Protein AF-A0AB38EUY3-F1 (afdb_monomer_lite)

Radius of gyration: 28.61 Å; chains: 1; bounding box: 61×20×91 Å

Secondary structure (DSSP, 8-state):
----PPPGGGHHHHHHHHHHHHHHHHHHHHHHHHHHHHHHHHHHHHHHHHTTTTHHHHHHHHHHHTTT---HHHHHHHHHHHHHHHHHHHHHHHHHHHHHHHHHHHHHHHHHHS---HHHHHHHHHHT-

Sequence (129 aa):
MSDNTIPEYLQPALAQLEKARVAHLENARLMDETVTAIERAEQEKNALTQADGNDADDWRTAFRAAGGVLSDELKQRHIERVARRELVQEYDNLAVVLNFERERLKGACDSTATEPPRESWRLNSLRKR

Structure (mmCIF, N/CA/C/O backbone):
data_AF-A0AB38EUY3-F1
#
_entry.id   AF-A0AB38EUY3-F1
#
loop_
_atom_site.group_PDB
_atom_site.id
_atom_site.type_symbol
_atom_site.label_atom_id
_atom_site.label_alt_id
_atom_site.label_comp_id
_atom_site.label_asym_id
_atom_site.label_entity_id
_atom_site.label_seq_id
_atom_site.pdbx_PDB_ins_code
_atom_site.Cartn_x
_atom_site.Cartn_y
_atom_site.Cartn_z
_atom_site.occupancy
_atom_site.B_iso_or_equiv
_atom_site.auth_seq_id
_atom_site.auth_comp_id
_atom_site.auth_asym_id
_atom_site.auth_atom_id
_atom_site.pdbx_PDB_model_num
ATOM 1 N N . MET A 1 1 ? -19.413 -5.223 57.250 1.00 41.41 1 MET A N 1
ATOM 2 C CA . MET A 1 1 ? -18.876 -5.702 55.962 1.00 41.41 1 MET A CA 1
ATOM 3 C C . MET A 1 1 ? -19.880 -5.285 54.910 1.00 41.41 1 MET A C 1
ATOM 5 O O . MET A 1 1 ? -20.986 -5.803 54.930 1.00 41.41 1 MET A O 1
ATOM 9 N N . SER A 1 2 ? -19.585 -4.237 54.142 1.00 50.59 2 SER A N 1
ATOM 10 C CA . SER A 1 2 ? -20.460 -3.798 53.055 1.00 50.59 2 SER A CA 1
ATOM 11 C C . SER A 1 2 ? -20.398 -4.844 51.951 1.00 50.59 2 SER A C 1
ATOM 13 O O . SER A 1 2 ? -19.314 -5.149 51.454 1.00 50.59 2 SER A O 1
ATOM 15 N N . ASP A 1 3 ? -21.546 -5.430 51.639 1.00 57.56 3 ASP A N 1
ATOM 16 C CA . ASP A 1 3 ? -21.696 -6.401 50.568 1.00 57.56 3 ASP A CA 1
ATOM 17 C C . ASP A 1 3 ? -21.410 -5.686 49.238 1.00 57.56 3 ASP A C 1
ATOM 19 O O . ASP A 1 3 ? -22.183 -4.842 48.789 1.00 57.56 3 ASP A O 1
ATOM 23 N N . ASN A 1 4 ? -20.235 -5.938 48.654 1.00 65.94 4 ASN A N 1
ATOM 24 C CA . ASN A 1 4 ? -19.791 -5.349 47.384 1.00 65.94 4 ASN A CA 1
ATOM 25 C C . ASN A 1 4 ? -20.407 -6.087 46.179 1.00 65.94 4 ASN A C 1
ATO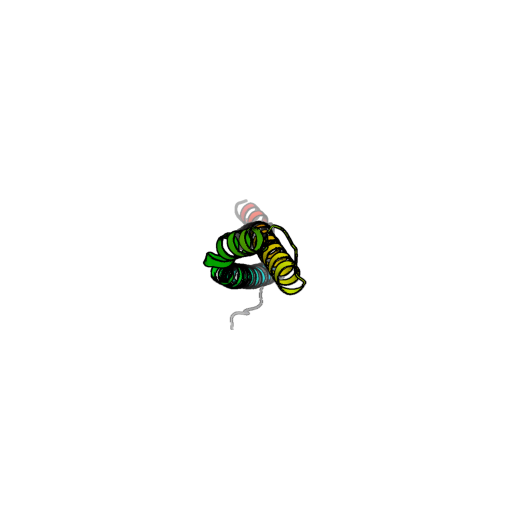M 27 O O . ASN A 1 4 ? -19.797 -6.182 45.111 1.00 65.94 4 ASN A O 1
ATOM 31 N N . THR A 1 5 ? -21.602 -6.655 46.336 1.00 77.50 5 THR A N 1
ATOM 32 C CA . THR A 1 5 ? -22.305 -7.329 45.249 1.00 77.50 5 THR A CA 1
ATOM 33 C C . THR A 1 5 ? -22.876 -6.286 44.300 1.00 77.50 5 THR A C 1
ATOM 35 O O . THR A 1 5 ? -23.670 -5.425 44.678 1.00 77.50 5 THR A O 1
ATOM 38 N N . ILE A 1 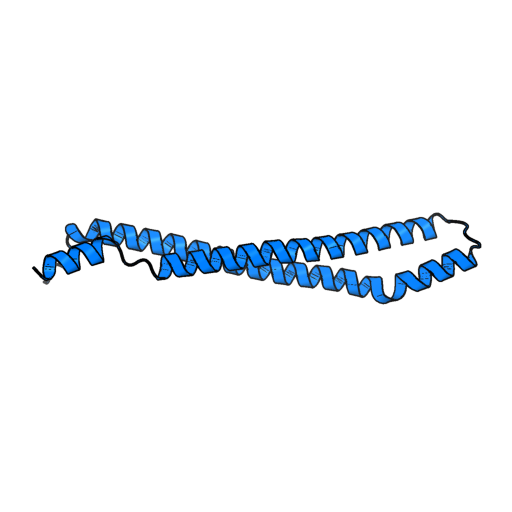6 ? -22.459 -6.365 43.038 1.00 76.19 6 ILE A N 1
ATOM 39 C CA . ILE A 1 6 ? -23.033 -5.562 41.963 1.00 76.19 6 ILE A CA 1
ATOM 40 C C . ILE A 1 6 ? -24.530 -5.899 41.878 1.00 76.19 6 ILE A C 1
ATOM 42 O O . ILE A 1 6 ? -24.867 -7.069 41.686 1.00 76.19 6 ILE A O 1
ATOM 46 N N . PRO A 1 7 ? -25.431 -4.908 41.984 1.00 87.38 7 PRO A N 1
ATOM 47 C CA . PRO A 1 7 ? -26.860 -5.150 41.860 1.00 87.38 7 PRO A CA 1
ATOM 48 C C . PRO A 1 7 ? -27.236 -5.831 40.536 1.00 87.38 7 PRO A C 1
ATOM 50 O O . PRO A 1 7 ? -26.801 -5.394 39.470 1.00 87.38 7 PRO A O 1
ATOM 53 N N . GLU A 1 8 ? -28.098 -6.851 40.584 1.00 85.31 8 GLU A N 1
ATOM 54 C CA . GLU A 1 8 ? -28.501 -7.636 39.401 1.00 85.31 8 GLU A CA 1
ATOM 55 C C . GLU A 1 8 ? -29.076 -6.774 38.268 1.00 85.31 8 GLU A C 1
ATOM 57 O O . GLU A 1 8 ? -28.800 -7.019 37.095 1.00 85.31 8 GLU A O 1
ATOM 62 N N . TYR A 1 9 ? -29.794 -5.696 38.603 1.00 83.50 9 TYR A N 1
ATOM 63 C CA . TYR A 1 9 ? -30.358 -4.774 37.612 1.00 83.50 9 TYR A CA 1
ATOM 64 C C . TYR A 1 9 ? -29.294 -4.029 36.781 1.00 83.50 9 TYR A C 1
ATOM 66 O O . TYR A 1 9 ? -29.619 -3.480 35.729 1.00 83.50 9 TYR A O 1
ATOM 74 N N . LEU A 1 10 ? -28.029 -4.004 37.223 1.00 86.06 10 LEU A N 1
ATOM 75 C CA . LEU A 1 10 ? -26.911 -3.409 36.484 1.00 86.06 10 LEU A CA 1
ATOM 76 C C . LEU A 1 10 ? -26.220 -4.396 35.535 1.00 86.06 10 LEU A C 1
ATOM 78 O O . LEU A 1 10 ? -25.474 -3.953 34.660 1.00 86.06 10 LEU A O 1
ATOM 82 N N . GLN A 1 11 ? -26.465 -5.706 35.656 1.00 86.81 11 GLN A N 1
ATOM 83 C CA . GLN A 1 11 ? -25.813 -6.715 34.811 1.00 86.81 11 GLN A CA 1
ATOM 84 C C . GLN A 1 11 ? -25.986 -6.460 33.300 1.00 86.81 11 GLN A C 1
ATOM 86 O O . GLN A 1 11 ? -24.988 -6.553 32.581 1.00 86.81 11 GLN A O 1
ATOM 91 N N . PRO A 1 12 ? -27.169 -6.056 32.785 1.00 87.00 12 PRO A N 1
ATOM 92 C CA . PRO A 1 12 ? -27.325 -5.749 31.361 1.00 87.00 12 PRO A CA 1
ATOM 93 C C . PRO A 1 12 ? -26.475 -4.556 30.903 1.00 87.00 12 PRO A C 1
ATOM 95 O O . PRO A 1 12 ? -25.904 -4.584 29.813 1.00 87.00 12 PRO A O 1
ATOM 98 N N . ALA A 1 13 ? -26.358 -3.518 31.737 1.00 84.31 13 ALA A N 1
ATOM 99 C CA . ALA A 1 13 ? -25.552 -2.338 31.431 1.00 84.31 13 ALA A CA 1
ATOM 100 C C . ALA A 1 13 ? -24.049 -2.664 31.435 1.00 84.31 13 ALA A C 1
ATOM 102 O O . ALA A 1 13 ? -23.317 -2.182 30.572 1.00 84.31 13 ALA A O 1
ATOM 103 N N . LEU A 1 14 ? -23.599 -3.525 32.353 1.00 86.75 14 LEU A N 1
ATOM 104 C CA . LEU A 1 14 ? -22.215 -4.007 32.389 1.00 86.75 14 LEU A CA 1
ATOM 105 C C . LEU A 1 14 ? -21.876 -4.882 31.180 1.00 86.75 14 LEU A C 1
ATOM 107 O O . LEU A 1 14 ? -20.810 -4.718 30.595 1.00 86.75 14 LEU A O 1
ATOM 111 N N . ALA A 1 15 ? -22.792 -5.756 30.756 1.00 87.44 15 ALA A N 1
ATOM 112 C CA . ALA A 1 15 ? -22.608 -6.562 29.551 1.00 87.44 15 ALA A CA 1
ATOM 113 C C . ALA A 1 15 ? -22.521 -5.695 28.280 1.00 87.44 15 ALA A C 1
ATOM 115 O O . ALA A 1 15 ? -21.696 -5.956 27.404 1.00 87.44 15 ALA A O 1
ATOM 116 N N . GLN A 1 16 ? -23.340 -4.640 28.183 1.00 84.88 16 GLN A N 1
ATOM 117 C CA . GLN A 1 16 ? -23.260 -3.669 27.086 1.00 84.88 16 GLN A CA 1
ATOM 118 C C . GLN A 1 16 ? -21.932 -2.906 27.093 1.00 84.88 16 GLN A C 1
ATOM 120 O O . GLN A 1 16 ? -21.323 -2.746 26.036 1.00 84.88 16 GLN A O 1
ATOM 125 N N . LEU A 1 17 ? -21.466 -2.481 28.270 1.00 86.69 17 LEU A N 1
ATOM 126 C CA . LEU A 1 17 ? -20.190 -1.785 28.418 1.00 86.69 17 LEU A CA 1
ATOM 127 C C . LEU A 1 17 ? -19.008 -2.676 28.023 1.00 86.69 17 LEU A C 1
ATOM 129 O O . LEU A 1 17 ? -18.145 -2.233 27.271 1.00 86.69 17 LEU A O 1
ATOM 133 N N . GLU A 1 18 ? -18.990 -3.937 28.456 1.00 89.19 18 GLU A N 1
ATOM 134 C CA . GLU A 1 18 ? -17.925 -4.867 28.070 1.00 89.19 18 GLU A CA 1
ATOM 135 C C . GLU A 1 18 ? -17.935 -5.136 26.560 1.00 89.19 18 GLU A C 1
ATOM 137 O O . GLU A 1 18 ? -16.883 -5.129 25.922 1.00 89.19 18 GLU A O 1
ATOM 142 N N . LYS A 1 19 ? -19.119 -5.273 25.950 1.00 88.56 19 LYS A N 1
ATOM 143 C CA . LYS A 1 19 ? -19.243 -5.406 24.493 1.00 88.56 19 LYS A CA 1
ATOM 144 C C . LYS A 1 19 ? -18.684 -4.184 23.754 1.00 88.56 19 LYS A C 1
ATOM 146 O O . LYS A 1 19 ? -17.943 -4.352 22.787 1.00 88.56 19 LYS A O 1
ATOM 151 N N . ALA A 1 20 ? -19.030 -2.973 24.197 1.00 86.25 20 ALA A N 1
ATOM 152 C CA . ALA A 1 20 ? -18.523 -1.735 23.606 1.00 86.25 20 ALA A CA 1
ATOM 153 C C . ALA A 1 20 ? -17.000 -1.617 23.768 1.00 86.25 20 ALA A C 1
ATOM 155 O O . ALA A 1 20 ? -16.307 -1.258 22.818 1.00 86.25 20 ALA A O 1
ATOM 156 N N . ARG A 1 21 ? -16.468 -2.006 24.935 1.00 88.56 21 ARG A N 1
ATOM 157 C CA . ARG A 1 21 ? -15.028 -2.033 25.217 1.00 88.56 21 ARG A CA 1
ATOM 158 C C . ARG A 1 21 ? -14.281 -2.974 24.275 1.00 88.56 21 ARG A C 1
ATOM 160 O O . ARG A 1 21 ? -13.287 -2.566 23.685 1.00 88.56 21 ARG A O 1
ATOM 167 N N . VAL A 1 22 ? -14.765 -4.206 24.108 1.00 93.12 22 VAL A N 1
ATOM 168 C CA . VAL A 1 22 ? -14.163 -5.188 23.190 1.00 93.12 22 VAL A CA 1
ATOM 169 C C . VAL A 1 22 ? -14.177 -4.670 21.750 1.00 93.12 22 VAL A C 1
ATOM 171 O O . VAL A 1 22 ? -13.153 -4.729 21.077 1.00 93.12 22 VAL A O 1
ATOM 174 N N . ALA A 1 23 ? -15.300 -4.104 21.295 1.00 89.69 23 ALA A N 1
ATOM 175 C CA . ALA A 1 23 ? -15.401 -3.531 19.952 1.00 89.69 23 ALA A CA 1
ATOM 176 C C . ALA A 1 23 ? -14.451 -2.338 19.745 1.00 89.69 23 ALA A C 1
ATOM 178 O O . ALA A 1 23 ? -13.820 -2.228 18.698 1.00 89.69 23 ALA A O 1
ATOM 179 N N . HIS A 1 24 ? -14.317 -1.460 20.742 1.00 89.50 24 HIS A N 1
ATOM 180 C CA . HIS A 1 24 ? -13.395 -0.327 20.683 1.00 89.50 24 HIS A CA 1
ATOM 181 C C . HIS A 1 24 ? -11.931 -0.777 20.597 1.00 89.50 24 HIS A C 1
ATOM 183 O O . HIS A 1 24 ? -11.189 -0.270 19.762 1.00 89.50 24 HIS A O 1
ATOM 189 N N . LEU A 1 25 ? -11.526 -1.750 21.421 1.00 93.00 25 LEU A N 1
ATOM 190 C CA . LEU A 1 25 ? -10.161 -2.283 21.403 1.00 93.00 25 LEU A CA 1
ATOM 191 C C . LEU A 1 25 ? -9.816 -2.937 20.062 1.00 93.00 25 LEU A C 1
ATOM 193 O O . LEU A 1 25 ? -8.714 -2.738 19.559 1.00 93.00 25 LEU A O 1
ATOM 197 N N . GLU A 1 26 ? -10.755 -3.674 19.465 1.00 94.25 26 GLU A N 1
ATOM 198 C CA . GLU A 1 26 ? -10.535 -4.277 18.150 1.00 94.25 26 GLU A CA 1
ATOM 199 C C . GLU A 1 26 ? -10.444 -3.221 17.042 1.00 94.25 26 GLU A C 1
ATOM 201 O O . GLU A 1 26 ? -9.540 -3.282 16.211 1.00 94.25 26 GLU A O 1
ATOM 206 N N . ASN A 1 27 ? -11.313 -2.204 17.055 1.00 91.19 27 ASN A N 1
ATOM 207 C CA . ASN A 1 27 ? -11.235 -1.110 16.085 1.00 91.19 27 ASN A CA 1
ATOM 208 C C . ASN A 1 27 ? -9.918 -0.325 16.209 1.00 91.19 27 ASN A C 1
ATOM 210 O O . ASN A 1 27 ? -9.324 0.028 15.193 1.00 91.19 27 ASN A O 1
ATOM 214 N N . ALA A 1 28 ? -9.441 -0.082 17.435 1.00 92.19 28 ALA A N 1
ATOM 215 C CA . ALA A 1 28 ? -8.155 0.569 17.676 1.00 92.19 28 ALA A CA 1
ATOM 216 C C . ALA A 1 28 ? -6.988 -0.272 17.134 1.00 92.19 28 ALA A C 1
ATOM 218 O O . ALA A 1 28 ? -6.135 0.251 16.421 1.00 92.19 28 ALA A O 1
ATOM 219 N N . ARG A 1 29 ? -7.003 -1.590 17.379 1.00 96.31 29 ARG A N 1
ATOM 220 C CA . ARG A 1 29 ? -6.004 -2.528 16.847 1.00 96.31 29 ARG A CA 1
ATOM 221 C C . ARG A 1 29 ? -5.964 -2.507 15.314 1.00 96.31 29 ARG A C 1
ATOM 223 O O . ARG A 1 29 ? -4.891 -2.389 14.731 1.00 96.31 29 ARG A O 1
ATOM 230 N N . LEU A 1 30 ? -7.126 -2.583 14.664 1.00 96.25 30 LEU A N 1
ATOM 231 C CA . LEU A 1 30 ? -7.238 -2.519 13.201 1.00 96.25 30 LEU A CA 1
ATOM 232 C C . LEU A 1 30 ? -6.787 -1.162 12.641 1.00 96.25 30 LEU A C 1
ATOM 234 O O . LEU A 1 30 ? -6.233 -1.094 11.542 1.00 96.25 30 LEU A O 1
ATOM 238 N N . MET A 1 31 ? -7.006 -0.075 13.384 1.00 95.56 31 MET A N 1
ATOM 239 C CA . MET A 1 31 ? -6.550 1.257 12.995 1.00 95.56 31 MET A CA 1
ATOM 240 C C . MET A 1 31 ? -5.018 1.330 12.984 1.00 95.56 31 MET A C 1
ATOM 242 O O . MET A 1 31 ? -4.454 1.796 11.995 1.00 95.56 31 MET A O 1
ATOM 246 N N . ASP A 1 32 ? -4.350 0.805 14.015 1.00 96.38 32 ASP A N 1
ATOM 247 C CA . ASP A 1 32 ? -2.883 0.741 14.083 1.00 96.38 32 ASP A CA 1
ATOM 248 C C . ASP A 1 32 ? -2.295 -0.117 12.948 1.00 96.38 32 ASP A C 1
ATOM 250 O O . ASP A 1 32 ? -1.309 0.262 12.304 1.00 96.38 32 ASP A O 1
ATOM 254 N N . GLU A 1 33 ? -2.931 -1.253 12.644 1.00 97.69 33 GLU A N 1
ATOM 255 C CA . GLU A 1 33 ? -2.559 -2.095 11.501 1.00 97.69 33 GLU A CA 1
ATOM 256 C C . GLU A 1 33 ? -2.711 -1.356 10.170 1.00 97.69 33 GLU A C 1
ATOM 258 O O . GLU A 1 33 ? -1.830 -1.441 9.312 1.00 97.69 33 GLU A O 1
ATOM 263 N N . THR A 1 34 ? -3.793 -0.591 10.010 1.00 97.75 34 THR A N 1
ATOM 264 C CA . THR A 1 34 ? -4.049 0.198 8.798 1.00 97.75 34 THR A CA 1
ATOM 265 C C . THR A 1 34 ? -3.014 1.309 8.636 1.00 97.75 34 THR A C 1
ATOM 267 O O . THR A 1 34 ? -2.500 1.503 7.536 1.00 97.75 34 THR A O 1
ATOM 270 N N . VAL A 1 35 ? -2.649 2.004 9.718 1.00 97.06 35 VAL A N 1
ATOM 271 C CA . VAL A 1 35 ? -1.578 3.016 9.702 1.00 97.06 35 VAL A CA 1
ATOM 272 C C . VAL A 1 35 ? -0.249 2.381 9.298 1.00 97.06 35 VAL A C 1
ATOM 274 O O . VAL A 1 35 ? 0.401 2.861 8.373 1.00 97.06 35 VAL A O 1
ATOM 277 N N . THR A 1 36 ? 0.100 1.244 9.900 1.00 97.88 36 THR A N 1
ATOM 278 C CA . THR A 1 36 ? 1.325 0.507 9.557 1.00 97.88 36 THR A CA 1
ATOM 279 C C . THR A 1 36 ? 1.328 0.065 8.087 1.00 97.88 36 THR A C 1
ATOM 281 O O . THR A 1 36 ? 2.361 0.102 7.419 1.00 97.88 36 THR A O 1
ATOM 284 N N . ALA A 1 37 ? 0.179 -0.364 7.555 1.00 97.69 37 ALA A N 1
ATOM 285 C CA . ALA A 1 37 ? 0.048 -0.745 6.152 1.00 97.69 37 ALA A CA 1
ATOM 286 C C . ALA A 1 37 ? 0.228 0.452 5.204 1.00 97.69 37 ALA A C 1
ATOM 288 O O . ALA A 1 37 ? 0.882 0.300 4.173 1.00 97.69 37 ALA A O 1
ATOM 289 N N . ILE A 1 38 ? -0.294 1.634 5.561 1.00 97.31 38 ILE A N 1
ATOM 290 C CA . ILE A 1 38 ? -0.095 2.879 4.800 1.00 97.31 38 ILE A CA 1
ATOM 291 C C . ILE A 1 38 ? 1.391 3.241 4.754 1.00 97.31 38 ILE A C 1
ATOM 293 O O . ILE A 1 38 ? 1.924 3.471 3.672 1.00 97.31 38 ILE A O 1
ATOM 297 N N . GLU A 1 39 ? 2.071 3.233 5.902 1.00 97.50 39 GLU A N 1
ATOM 298 C CA . GLU A 1 39 ? 3.499 3.564 5.985 1.00 97.50 39 GLU A CA 1
ATOM 299 C C . GLU A 1 39 ? 4.354 2.615 5.135 1.00 97.50 39 GLU A C 1
ATOM 301 O O . GLU A 1 39 ? 5.234 3.056 4.395 1.00 97.50 39 GLU A O 1
ATOM 306 N N . ARG A 1 40 ? 4.072 1.307 5.188 1.00 97.56 40 ARG A N 1
ATOM 307 C CA . ARG A 1 40 ? 4.763 0.314 4.350 1.00 97.56 40 ARG A CA 1
ATOM 308 C C . ARG A 1 40 ? 4.487 0.529 2.864 1.00 97.56 40 ARG A C 1
ATOM 310 O O . ARG A 1 40 ? 5.4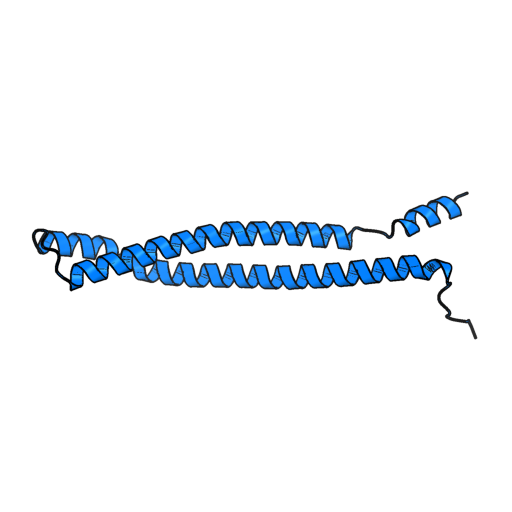17 0.480 2.067 1.00 97.56 40 ARG A O 1
ATOM 317 N N . ALA A 1 41 ? 3.233 0.778 2.488 1.00 97.12 41 ALA A N 1
ATOM 318 C CA . ALA A 1 41 ? 2.860 1.050 1.102 1.00 97.12 41 ALA A CA 1
ATOM 319 C C . ALA A 1 41 ? 3.593 2.285 0.551 1.00 97.12 41 ALA A C 1
ATOM 321 O O . ALA A 1 41 ? 4.094 2.261 -0.572 1.00 97.12 41 ALA A O 1
ATOM 322 N N . GLU A 1 42 ? 3.713 3.340 1.356 1.00 96.88 42 GLU A N 1
ATOM 323 C CA . GLU A 1 42 ? 4.457 4.544 0.994 1.00 96.88 42 GLU A CA 1
ATOM 324 C C . GLU A 1 42 ? 5.962 4.274 0.847 1.00 96.88 42 GLU A C 1
ATOM 326 O O . GLU A 1 42 ? 6.578 4.724 -0.121 1.00 96.88 42 GLU A O 1
ATOM 331 N N . GLN A 1 43 ? 6.556 3.497 1.756 1.00 96.81 43 GLN A N 1
ATOM 332 C CA . GLN A 1 43 ? 7.967 3.104 1.674 1.00 96.81 43 GLN A CA 1
ATOM 333 C C . GLN A 1 43 ? 8.278 2.321 0.390 1.00 96.81 43 GLN A C 1
ATOM 335 O O . GLN A 1 43 ? 9.215 2.676 -0.327 1.00 96.81 43 GLN A O 1
ATOM 340 N N . GLU A 1 44 ? 7.474 1.306 0.067 1.00 95.56 44 GLU A N 1
ATOM 341 C CA . GLU A 1 44 ? 7.647 0.494 -1.146 1.00 95.56 44 GLU A CA 1
ATOM 342 C C . GLU A 1 44 ? 7.466 1.330 -2.423 1.00 95.56 44 GLU A C 1
ATOM 344 O O . GLU A 1 44 ? 8.284 1.272 -3.346 1.00 95.56 44 GLU A O 1
ATOM 349 N N . LYS A 1 45 ? 6.445 2.197 -2.459 1.00 95.81 45 LYS A N 1
ATOM 350 C CA . LYS A 1 45 ? 6.232 3.133 -3.572 1.00 95.81 45 LYS A CA 1
ATOM 351 C C . LYS A 1 45 ? 7.435 4.057 -3.781 1.00 95.81 45 LYS A C 1
ATOM 353 O O . LYS A 1 45 ? 7.857 4.296 -4.919 1.00 95.81 45 LYS A O 1
ATOM 358 N N . ASN A 1 46 ? 7.994 4.585 -2.694 1.00 94.00 46 ASN A N 1
ATOM 359 C CA . ASN A 1 46 ? 9.156 5.469 -2.746 1.00 94.00 46 ASN A CA 1
ATOM 360 C C . ASN A 1 46 ? 10.399 4.736 -3.268 1.00 94.00 46 ASN A C 1
ATOM 362 O O . ASN A 1 46 ? 11.132 5.302 -4.080 1.00 94.00 46 ASN A O 1
ATOM 366 N N . ALA A 1 47 ? 10.602 3.474 -2.876 1.00 91.94 47 ALA A N 1
ATOM 367 C CA . ALA A 1 47 ? 11.684 2.640 -3.397 1.00 91.94 47 ALA A CA 1
ATOM 368 C C . ALA A 1 47 ? 11.564 2.423 -4.917 1.00 91.94 47 ALA A C 1
ATOM 370 O O . ALA A 1 47 ? 12.545 2.588 -5.647 1.00 91.94 47 ALA A O 1
ATOM 371 N N . LEU A 1 48 ? 10.353 2.142 -5.412 1.00 90.75 48 LEU A N 1
ATOM 372 C CA . LEU A 1 48 ? 10.086 2.003 -6.849 1.00 90.75 48 LEU A CA 1
ATOM 373 C C . LEU A 1 48 ? 10.326 3.308 -7.622 1.00 90.75 48 LEU A C 1
ATOM 375 O O . LEU A 1 48 ? 10.888 3.278 -8.714 1.00 90.75 48 LEU A O 1
ATOM 379 N N . THR A 1 49 ? 9.942 4.451 -7.047 1.00 87.25 49 THR A N 1
ATOM 380 C CA . THR A 1 49 ? 10.089 5.770 -7.686 1.00 87.25 49 THR A CA 1
ATOM 381 C C . THR A 1 49 ? 11.555 6.208 -7.765 1.00 87.25 49 THR A C 1
ATOM 383 O O . THR A 1 49 ? 11.992 6.731 -8.790 1.00 87.25 49 THR A O 1
ATOM 386 N N . GLN A 1 50 ? 12.348 5.963 -6.714 1.00 81.62 50 GLN A N 1
ATOM 387 C CA . GLN A 1 50 ? 13.786 6.272 -6.713 1.00 81.62 50 GLN A CA 1
ATOM 388 C C . GLN A 1 50 ? 14.556 5.461 -7.763 1.00 81.62 50 GLN A C 1
ATOM 390 O O . GLN A 1 50 ? 15.479 5.987 -8.383 1.00 81.62 50 GLN A O 1
ATOM 395 N N . ALA A 1 51 ? 14.151 4.212 -8.005 1.00 73.44 51 ALA A N 1
ATOM 396 C CA . ALA A 1 51 ? 14.753 3.362 -9.028 1.00 73.44 51 ALA A CA 1
ATOM 397 C C . ALA A 1 51 ? 14.453 3.817 -10.473 1.00 73.44 51 ALA A C 1
ATOM 399 O O . ALA A 1 51 ? 15.096 3.325 -11.397 1.00 73.44 51 ALA A O 1
ATOM 400 N N . ASP A 1 52 ? 13.490 4.723 -10.683 1.00 70.38 52 ASP A N 1
ATOM 401 C CA . ASP A 1 52 ? 13.014 5.127 -12.016 1.00 70.38 52 ASP A CA 1
ATOM 402 C C . ASP A 1 52 ? 13.600 6.472 -12.498 1.00 70.38 52 ASP A C 1
ATOM 404 O O . ASP A 1 52 ? 13.609 6.758 -13.696 1.00 70.38 52 ASP A O 1
ATOM 408 N N . GLY A 1 53 ? 14.142 7.287 -11.580 1.00 62.66 53 GLY A N 1
ATOM 409 C CA . GLY A 1 53 ? 14.467 8.712 -11.771 1.00 62.66 53 GLY A CA 1
ATOM 410 C C . GLY A 1 53 ? 15.479 9.088 -12.868 1.00 62.66 53 GLY A C 1
ATOM 411 O O . GLY A 1 53 ? 15.642 10.274 -13.131 1.00 62.66 53 GLY A O 1
ATOM 412 N N . ASN A 1 54 ? 16.114 8.123 -13.535 1.00 62.97 54 ASN A N 1
ATOM 413 C CA . ASN A 1 54 ? 16.986 8.343 -14.702 1.00 62.97 54 ASN A CA 1
ATOM 414 C C . ASN A 1 54 ? 16.703 7.381 -15.877 1.00 62.97 54 ASN A C 1
ATOM 416 O O . ASN A 1 54 ? 17.199 7.586 -16.981 1.00 62.97 54 ASN A O 1
ATOM 420 N N . ASP A 1 55 ? 15.885 6.340 -15.689 1.00 70.19 55 ASP A N 1
ATOM 421 C CA . ASP A 1 55 ? 15.814 5.208 -16.629 1.00 70.19 55 ASP A CA 1
ATOM 422 C C . ASP A 1 55 ? 14.974 5.526 -17.890 1.00 70.19 55 ASP A C 1
ATOM 424 O O . ASP A 1 55 ? 15.151 4.922 -18.953 1.00 70.19 55 ASP A O 1
ATOM 428 N N . ALA A 1 56 ? 14.032 6.476 -17.812 1.00 71.75 56 ALA A N 1
ATOM 429 C CA . ALA A 1 56 ? 13.108 6.771 -18.911 1.00 71.75 56 ALA A CA 1
ATOM 430 C C . ALA A 1 56 ? 13.764 7.525 -20.083 1.00 71.75 56 ALA A C 1
ATOM 432 O O . ALA A 1 56 ? 13.537 7.170 -21.247 1.00 71.75 56 ALA A O 1
ATOM 433 N N . ASP A 1 57 ? 14.562 8.553 -19.793 1.00 80.50 57 ASP A N 1
ATOM 434 C CA . ASP A 1 57 ? 15.248 9.350 -20.817 1.00 80.50 57 ASP A CA 1
ATOM 435 C C . ASP A 1 57 ? 16.466 8.620 -21.388 1.00 80.50 57 ASP A C 1
ATOM 437 O O . ASP A 1 57 ? 16.676 8.641 -22.608 1.00 80.50 57 ASP A O 1
ATOM 441 N N . ASP A 1 58 ? 17.169 7.856 -20.551 1.00 87.88 58 ASP A N 1
ATOM 442 C CA . ASP A 1 58 ? 18.257 6.973 -20.970 1.00 87.88 58 ASP A CA 1
ATOM 443 C C . ASP A 1 58 ? 17.761 5.905 -21.949 1.00 87.88 58 ASP A C 1
ATOM 445 O O . ASP A 1 58 ? 18.350 5.691 -23.014 1.00 87.88 58 ASP A O 1
ATOM 449 N N . TRP A 1 59 ? 16.612 5.288 -21.663 1.00 91.44 59 TRP A N 1
ATOM 450 C CA . TRP A 1 59 ? 16.032 4.283 -22.549 1.00 91.44 59 TRP A CA 1
ATOM 451 C C . TRP A 1 59 ? 15.600 4.860 -23.901 1.00 91.44 59 TRP A C 1
ATOM 453 O O . TRP A 1 59 ? 15.875 4.261 -24.942 1.00 91.44 59 TRP A O 1
ATOM 463 N N . ARG A 1 60 ? 14.934 6.029 -23.924 1.00 91.94 60 ARG A N 1
ATOM 464 C CA . ARG A 1 60 ? 14.528 6.669 -25.194 1.00 91.94 60 ARG A CA 1
ATOM 465 C C . ARG A 1 60 ? 15.748 7.047 -26.029 1.00 91.94 60 ARG A C 1
ATOM 467 O O . ARG A 1 60 ? 15.703 6.940 -27.253 1.00 91.94 60 ARG A O 1
ATOM 474 N N . THR A 1 61 ? 16.822 7.483 -25.379 1.00 93.44 61 THR A N 1
ATOM 475 C CA . THR A 1 61 ? 18.093 7.80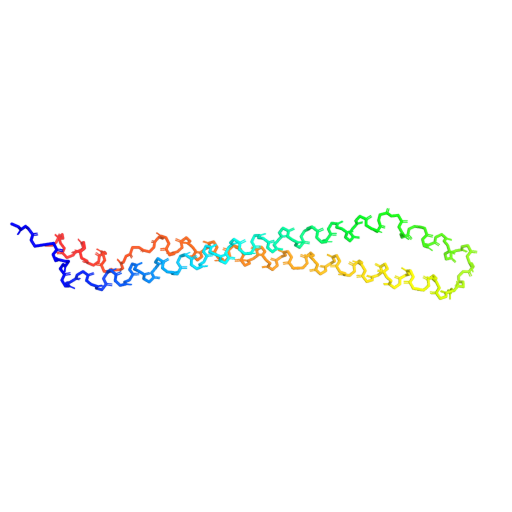1 -26.034 1.00 93.44 61 THR A CA 1
ATOM 476 C C . THR A 1 61 ? 18.727 6.548 -26.632 1.00 93.44 61 THR A C 1
ATOM 478 O O . THR A 1 61 ? 19.047 6.551 -27.820 1.00 93.44 61 THR A O 1
ATOM 481 N N . ALA A 1 62 ? 18.808 5.453 -25.871 1.00 93.12 62 ALA A N 1
ATOM 482 C CA . ALA A 1 62 ? 19.317 4.168 -26.353 1.00 93.12 62 ALA A CA 1
ATOM 483 C C . ALA A 1 62 ? 18.493 3.610 -27.528 1.00 93.12 62 ALA A C 1
ATOM 485 O O . ALA A 1 62 ? 19.059 3.163 -28.522 1.00 93.12 62 ALA A O 1
ATOM 486 N N . PHE A 1 63 ? 17.162 3.708 -27.467 1.00 94.75 63 PHE A N 1
ATOM 487 C CA . PHE A 1 63 ? 16.274 3.280 -28.552 1.00 94.75 63 PHE A CA 1
ATOM 488 C C . PHE A 1 63 ? 16.495 4.070 -29.847 1.00 94.75 63 PHE A C 1
ATOM 490 O O . PHE A 1 63 ? 16.562 3.484 -30.930 1.00 94.75 63 PHE A O 1
ATOM 497 N N . ARG A 1 64 ? 16.657 5.397 -29.749 1.00 95.69 64 ARG A N 1
ATOM 498 C CA . ARG A 1 64 ? 16.980 6.238 -30.913 1.00 95.69 64 ARG A CA 1
ATOM 499 C C . ARG A 1 64 ? 18.376 5.939 -31.458 1.00 95.69 64 ARG A C 1
ATOM 501 O O . ARG A 1 64 ? 18.532 5.852 -32.671 1.00 95.69 64 ARG A O 1
ATOM 508 N N . ALA A 1 65 ? 19.365 5.747 -30.584 1.00 95.50 65 ALA A N 1
ATOM 509 C CA . ALA A 1 65 ? 20.729 5.396 -30.979 1.00 95.50 65 ALA A CA 1
ATOM 510 C C . ALA A 1 65 ? 20.799 4.031 -31.688 1.00 95.50 65 ALA A C 1
ATOM 512 O O . ALA A 1 65 ? 21.568 3.869 -32.630 1.00 95.50 65 ALA A O 1
ATOM 513 N N . ALA A 1 66 ? 19.942 3.083 -31.300 1.00 94.56 66 ALA A N 1
ATOM 514 C CA . ALA A 1 66 ? 19.779 1.791 -31.966 1.00 94.56 66 ALA A CA 1
ATOM 515 C C . ALA A 1 66 ? 18.988 1.864 -33.291 1.00 94.56 66 ALA A C 1
ATOM 517 O O . ALA A 1 66 ? 18.671 0.829 -33.877 1.00 94.56 66 ALA A O 1
ATOM 518 N N . GLY A 1 67 ? 18.613 3.060 -33.762 1.00 95.56 67 GLY A N 1
ATOM 519 C CA . GLY A 1 67 ? 17.844 3.234 -34.998 1.00 95.56 67 GLY A CA 1
ATOM 520 C C . GLY A 1 67 ? 16.424 2.661 -34.931 1.00 95.56 67 GLY A C 1
ATOM 521 O O . GLY A 1 67 ? 15.851 2.327 -35.964 1.00 95.56 67 GLY A O 1
ATOM 522 N N . GLY A 1 68 ? 15.861 2.511 -33.728 1.00 92.50 68 GLY A N 1
ATOM 523 C CA . GLY A 1 68 ? 14.551 1.893 -33.517 1.00 92.50 68 GLY A CA 1
ATOM 524 C C . GLY A 1 68 ? 14.557 0.360 -33.499 1.00 92.50 68 GLY A C 1
ATOM 525 O O . GLY A 1 68 ? 13.492 -0.246 -33.381 1.00 92.50 68 GLY A O 1
ATOM 526 N N . VAL A 1 69 ? 15.727 -0.284 -33.587 1.00 95.56 69 VAL A N 1
ATOM 527 C CA . VAL A 1 69 ? 15.845 -1.738 -33.425 1.00 95.56 69 VAL A CA 1
ATOM 528 C C . VAL A 1 69 ? 15.721 -2.095 -31.946 1.00 95.56 69 VAL A C 1
ATOM 530 O O . VAL A 1 69 ? 16.491 -1.630 -31.106 1.00 95.56 69 VAL A O 1
ATOM 533 N N . LEU A 1 70 ? 14.741 -2.938 -31.625 1.00 93.88 70 LEU A N 1
ATOM 534 C CA . LEU A 1 70 ? 14.465 -3.363 -30.259 1.00 93.88 70 LEU A CA 1
ATOM 535 C C . LEU A 1 70 ? 15.236 -4.650 -29.939 1.00 93.88 70 LEU A C 1
ATOM 537 O O . LEU A 1 70 ? 14.771 -5.745 -30.249 1.00 93.88 70 LEU A O 1
ATOM 541 N N . SER A 1 71 ? 16.414 -4.517 -29.325 1.00 94.75 71 SER A N 1
ATOM 542 C CA . SER A 1 71 ? 17.141 -5.668 -28.775 1.00 94.75 71 SER A CA 1
ATOM 543 C C . SER A 1 71 ? 16.400 -6.273 -27.579 1.00 94.75 71 SER A C 1
ATOM 545 O O . SER A 1 71 ? 15.598 -5.594 -26.931 1.00 94.75 71 SER A O 1
ATOM 547 N N . ASP A 1 72 ? 16.697 -7.531 -27.250 1.00 96.38 72 ASP A N 1
ATOM 548 C CA . ASP A 1 72 ? 16.097 -8.206 -26.091 1.00 96.38 72 ASP A CA 1
ATOM 549 C C . ASP A 1 72 ? 16.385 -7.461 -24.779 1.00 96.38 72 ASP A C 1
ATOM 551 O O . ASP A 1 72 ? 15.477 -7.254 -23.978 1.00 96.38 72 ASP A O 1
ATOM 555 N N . GLU A 1 73 ? 17.608 -6.953 -24.613 1.00 91.44 73 GLU A N 1
ATOM 556 C CA . GLU A 1 73 ? 18.014 -6.088 -23.496 1.00 91.44 73 GLU A CA 1
ATOM 557 C C . GLU A 1 73 ? 17.119 -4.840 -23.394 1.00 91.44 73 GLU A C 1
ATOM 559 O O . GLU A 1 73 ? 16.560 -4.521 -22.343 1.00 91.44 73 GLU A O 1
ATOM 564 N N . LEU A 1 74 ? 16.941 -4.128 -24.512 1.00 93.44 74 LEU A N 1
ATOM 565 C CA . LEU A 1 74 ? 16.179 -2.884 -24.543 1.00 93.44 74 LEU A CA 1
ATOM 566 C C . LEU A 1 74 ? 14.682 -3.139 -24.326 1.00 93.44 74 LEU A C 1
ATOM 568 O O . LEU A 1 74 ? 14.007 -2.347 -23.663 1.00 93.44 74 LEU A O 1
ATOM 572 N N . LYS A 1 75 ? 14.168 -4.261 -24.839 1.00 94.62 75 LYS A N 1
ATOM 573 C CA . LYS A 1 75 ? 12.806 -4.736 -24.587 1.00 94.62 75 LYS A CA 1
ATOM 574 C C . LYS A 1 75 ? 12.598 -5.058 -23.110 1.00 94.62 75 LYS A C 1
ATOM 576 O O . LYS A 1 75 ? 11.620 -4.589 -22.533 1.00 94.62 75 LYS A O 1
ATOM 581 N N . GLN A 1 76 ? 13.513 -5.805 -22.498 1.00 93.56 76 GLN A N 1
ATOM 582 C CA . GLN A 1 76 ? 13.421 -6.201 -21.095 1.00 93.56 76 GLN A CA 1
ATOM 583 C C . GLN A 1 76 ? 13.441 -4.979 -20.172 1.00 93.56 76 GLN A C 1
ATOM 585 O O . GLN A 1 76 ? 12.530 -4.812 -19.361 1.00 93.56 76 GLN A O 1
ATOM 590 N N . ARG A 1 77 ? 14.383 -4.049 -20.384 1.00 90.50 77 ARG A N 1
ATOM 591 C CA . ARG A 1 77 ? 14.428 -2.778 -19.640 1.00 90.50 77 ARG A CA 1
ATOM 592 C C . ARG A 1 77 ? 13.134 -1.974 -19.779 1.00 90.50 77 ARG A C 1
ATOM 594 O O . ARG A 1 77 ? 12.682 -1.356 -18.819 1.00 90.50 77 ARG A O 1
ATOM 601 N N . HIS A 1 78 ? 12.516 -1.978 -20.964 1.00 92.56 78 HIS A N 1
ATOM 602 C CA . HIS A 1 78 ? 11.235 -1.302 -21.169 1.00 92.56 78 HIS A CA 1
ATOM 603 C C . HIS A 1 78 ? 10.104 -1.943 -20.363 1.00 92.56 78 HIS A C 1
ATOM 605 O O . HIS A 1 78 ? 9.350 -1.227 -19.706 1.00 92.56 78 HIS A O 1
ATOM 611 N N . ILE A 1 79 ? 9.995 -3.274 -20.415 1.00 93.69 79 ILE A N 1
ATOM 612 C CA . ILE A 1 79 ? 8.975 -4.042 -19.691 1.00 93.69 79 ILE A CA 1
ATOM 613 C C . ILE A 1 79 ? 9.103 -3.796 -18.189 1.00 93.69 79 ILE A C 1
ATOM 615 O O . ILE A 1 79 ? 8.110 -3.477 -17.544 1.00 93.69 79 ILE A O 1
ATOM 619 N N . GLU A 1 80 ? 10.316 -3.878 -17.644 1.00 90.94 80 GLU A N 1
ATOM 620 C CA . GLU A 1 80 ? 10.567 -3.633 -16.221 1.00 90.94 80 GLU A CA 1
ATOM 621 C C . GLU A 1 80 ? 10.187 -2.217 -15.801 1.00 90.94 80 GLU A C 1
ATOM 623 O O . GLU A 1 80 ? 9.587 -2.031 -14.745 1.00 90.94 80 GLU A O 1
ATOM 628 N N . ARG A 1 81 ? 10.498 -1.215 -16.628 1.00 90.06 81 ARG A N 1
ATOM 629 C CA . ARG A 1 81 ? 10.109 0.172 -16.361 1.00 90.06 81 ARG A CA 1
ATOM 630 C C . ARG A 1 81 ? 8.592 0.341 -16.350 1.00 90.06 81 ARG A C 1
ATOM 632 O O . ARG A 1 81 ? 8.043 0.976 -15.456 1.00 90.06 81 ARG A O 1
ATOM 639 N N . VAL A 1 82 ? 7.904 -0.220 -17.346 1.00 91.88 82 VAL A N 1
ATOM 640 C CA . VAL A 1 82 ? 6.436 -0.167 -17.413 1.00 91.88 82 VAL A CA 1
ATOM 641 C C . VAL A 1 82 ? 5.833 -0.872 -16.201 1.00 91.88 82 VAL A C 1
ATOM 643 O O . VAL A 1 82 ? 4.987 -0.286 -15.540 1.00 91.88 82 VAL A O 1
ATOM 646 N N . ALA A 1 83 ? 6.320 -2.063 -15.846 1.00 93.12 83 ALA A N 1
ATOM 647 C CA . ALA A 1 83 ? 5.868 -2.783 -14.661 1.00 93.12 83 ALA A CA 1
ATOM 648 C C . ALA A 1 83 ? 6.062 -1.961 -13.377 1.00 93.12 83 ALA A C 1
ATOM 650 O O . ALA A 1 83 ? 5.128 -1.842 -12.591 1.00 93.12 83 ALA A O 1
ATOM 651 N N . ARG A 1 84 ? 7.232 -1.332 -13.186 1.00 91.38 84 ARG A N 1
ATOM 652 C CA . ARG A 1 84 ? 7.493 -0.437 -12.045 1.00 91.38 84 ARG A CA 1
ATOM 653 C C . ARG A 1 84 ? 6.510 0.733 -11.994 1.00 91.38 84 ARG A C 1
ATOM 655 O O . ARG A 1 84 ? 5.947 1.001 -10.938 1.00 91.38 84 ARG A O 1
ATOM 662 N N . ARG A 1 85 ? 6.257 1.392 -13.128 1.00 91.56 85 ARG A N 1
ATOM 663 C CA . ARG A 1 85 ? 5.291 2.497 -13.219 1.00 91.56 85 ARG A CA 1
ATOM 664 C C . ARG A 1 85 ? 3.870 2.059 -12.862 1.00 91.56 85 ARG A C 1
ATOM 666 O O . ARG A 1 85 ? 3.196 2.769 -12.122 1.00 91.56 85 ARG A O 1
ATOM 673 N N . GLU A 1 86 ? 3.418 0.917 -13.375 1.00 95.19 86 GLU A N 1
ATOM 674 C CA . GLU A 1 86 ? 2.089 0.392 -13.039 1.00 95.19 86 GLU A CA 1
ATOM 675 C C . GLU A 1 86 ? 2.013 -0.004 -11.554 1.00 95.19 86 GLU A C 1
ATOM 677 O O . GLU A 1 86 ? 1.032 0.310 -10.890 1.00 95.19 86 GLU A O 1
ATOM 682 N N . LEU A 1 87 ? 3.076 -0.580 -10.979 1.00 96.00 87 LEU A N 1
ATOM 683 C CA . LEU A 1 87 ? 3.131 -0.864 -9.539 1.00 96.00 87 LEU A CA 1
ATOM 684 C C . LEU A 1 87 ? 3.029 0.408 -8.687 1.00 96.00 87 LEU A C 1
ATOM 686 O O . LEU A 1 87 ? 2.296 0.416 -7.703 1.00 96.00 87 L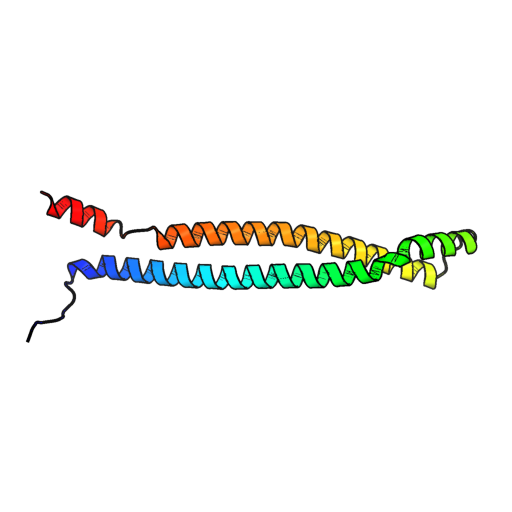EU A O 1
ATOM 690 N N . VAL A 1 88 ? 3.710 1.496 -9.064 1.00 95.44 88 VAL A N 1
ATOM 691 C CA . VAL A 1 88 ? 3.578 2.796 -8.376 1.00 95.44 88 VAL A CA 1
ATOM 692 C C . VAL A 1 88 ? 2.123 3.276 -8.380 1.00 95.44 88 VAL A C 1
ATOM 694 O O . VAL A 1 88 ? 1.636 3.737 -7.347 1.00 95.44 88 VAL A O 1
ATOM 697 N N . GLN A 1 89 ? 1.414 3.111 -9.500 1.00 95.94 89 GLN A N 1
ATOM 698 C CA . GLN A 1 89 ? -0.010 3.439 -9.595 1.00 95.94 89 GLN A CA 1
ATOM 699 C C . GLN A 1 89 ? -0.870 2.550 -8.682 1.00 95.94 89 GLN A C 1
ATOM 701 O O . GLN A 1 89 ? -1.805 3.046 -8.055 1.00 95.94 89 GLN A O 1
ATOM 706 N N . GLU A 1 90 ? -0.557 1.258 -8.562 1.00 98.00 90 GLU A N 1
ATOM 707 C CA . GLU A 1 90 ? -1.267 0.373 -7.633 1.00 98.00 90 GLU A CA 1
ATOM 708 C C . GLU A 1 90 ? -1.050 0.766 -6.167 1.00 98.00 90 GLU A C 1
ATOM 710 O O . GLU A 1 90 ? -1.991 0.716 -5.376 1.00 98.00 90 GLU A O 1
ATOM 715 N N . TYR A 1 91 ? 0.144 1.242 -5.800 1.00 97.69 91 TYR A N 1
ATOM 716 C CA . TYR A 1 91 ? 0.379 1.803 -4.465 1.00 97.69 91 TYR A CA 1
ATOM 717 C C . TYR A 1 91 ? -0.417 3.092 -4.219 1.00 97.69 91 TYR A C 1
ATOM 719 O O . TYR A 1 91 ? -0.934 3.283 -3.116 1.00 97.69 91 TYR A O 1
ATOM 727 N N . ASP A 1 92 ? -0.575 3.949 -5.232 1.00 96.31 92 ASP A N 1
ATOM 728 C CA . ASP A 1 92 ? -1.453 5.123 -5.148 1.00 96.31 92 ASP A CA 1
ATOM 729 C C . ASP A 1 92 ? -2.919 4.729 -4.931 1.00 96.31 92 ASP A C 1
ATOM 731 O O . ASP A 1 92 ? -3.596 5.276 -4.055 1.00 96.31 92 ASP A O 1
ATOM 735 N N . ASN A 1 93 ? -3.399 3.728 -5.669 1.00 97.19 93 ASN A N 1
ATOM 736 C CA . ASN A 1 93 ? -4.750 3.195 -5.506 1.00 97.19 93 ASN A CA 1
ATOM 737 C C . ASN A 1 93 ? -4.944 2.574 -4.110 1.00 97.19 93 ASN A C 1
ATOM 739 O O . ASN A 1 93 ? -5.955 2.821 -3.446 1.00 97.19 93 ASN A O 1
ATOM 743 N N . LEU A 1 94 ? -3.963 1.800 -3.637 1.00 97.69 94 LEU A N 1
ATOM 744 C CA . LEU A 1 94 ? -3.978 1.178 -2.315 1.00 97.69 94 LEU A CA 1
ATOM 745 C C . LEU A 1 94 ? -4.041 2.228 -1.199 1.00 97.69 94 LEU A C 1
ATOM 747 O O . LEU A 1 94 ? -4.815 2.070 -0.254 1.00 97.69 94 LEU A O 1
ATOM 751 N N . ALA A 1 95 ? -3.287 3.324 -1.322 1.00 96.44 95 ALA A N 1
ATOM 752 C CA . ALA A 1 95 ? -3.310 4.412 -0.350 1.00 96.44 95 ALA A CA 1
ATOM 753 C C . ALA A 1 95 ? -4.708 5.037 -0.214 1.00 96.44 95 ALA A C 1
ATOM 755 O O . ALA A 1 95 ? -5.126 5.358 0.900 1.00 96.44 95 ALA A O 1
ATOM 756 N N . VAL A 1 96 ? -5.466 5.174 -1.308 1.00 96.94 96 VAL A N 1
ATOM 757 C CA . VAL A 1 96 ? -6.857 5.666 -1.259 1.00 96.94 96 VAL A CA 1
ATOM 758 C C . VAL A 1 96 ? -7.736 4.734 -0.424 1.00 96.94 96 VAL A C 1
ATOM 760 O O . VAL A 1 96 ? -8.454 5.195 0.466 1.00 96.94 96 VAL A O 1
ATOM 763 N N . VAL A 1 97 ? -7.654 3.425 -0.674 1.00 97.81 97 VAL A N 1
ATOM 764 C CA . VAL A 1 97 ? -8.461 2.419 0.033 1.00 97.81 97 VAL A CA 1
ATOM 765 C C . VAL A 1 97 ? -8.110 2.370 1.519 1.00 97.81 97 VAL A C 1
ATOM 767 O O . VAL A 1 97 ? -9.006 2.394 2.362 1.00 97.81 97 VAL A O 1
ATOM 770 N N . LEU A 1 98 ? -6.819 2.351 1.858 1.00 97.62 98 LEU A N 1
ATOM 771 C CA . LEU A 1 98 ? -6.375 2.293 3.251 1.00 97.62 98 LEU A CA 1
ATOM 772 C C . LEU A 1 98 ? -6.731 3.566 4.028 1.00 97.62 98 LEU A C 1
ATOM 774 O O . LEU A 1 98 ? -7.146 3.483 5.182 1.00 97.62 98 LEU A O 1
ATOM 778 N N . ASN A 1 99 ? -6.634 4.746 3.407 1.00 97.06 99 ASN A N 1
ATOM 779 C CA . ASN A 1 99 ? -7.080 5.985 4.046 1.00 97.06 99 ASN A CA 1
ATOM 780 C C . ASN A 1 99 ? -8.595 5.985 4.287 1.00 97.06 99 ASN A C 1
ATOM 782 O O . ASN A 1 99 ? -9.038 6.409 5.352 1.00 97.06 99 ASN A O 1
ATOM 786 N N . PHE A 1 100 ? -9.389 5.477 3.340 1.00 96.81 100 PHE A N 1
ATOM 787 C CA . PHE A 1 100 ? -10.829 5.320 3.540 1.00 96.81 100 PHE A CA 1
ATOM 788 C C . PHE A 1 100 ? -11.145 4.366 4.703 1.00 96.81 100 PHE A C 1
ATOM 790 O O . PHE A 1 100 ? -11.968 4.691 5.560 1.00 96.81 100 PHE A O 1
ATOM 797 N N . GLU A 1 101 ? -10.465 3.220 4.774 1.00 96.88 101 GLU A N 1
ATOM 798 C CA . GLU A 1 101 ? -10.626 2.262 5.873 1.00 96.88 101 GLU A CA 1
ATOM 799 C C . GLU A 1 101 ? -10.236 2.879 7.223 1.00 96.88 101 GLU A C 1
ATOM 801 O O . GLU A 1 101 ? -10.968 2.727 8.201 1.00 96.88 101 GLU A O 1
ATOM 806 N N . ARG A 1 102 ? -9.152 3.663 7.269 1.00 96.12 102 ARG A N 1
ATOM 807 C CA . ARG A 1 102 ? -8.743 4.398 8.473 1.00 96.12 102 ARG A CA 1
ATOM 808 C C . ARG A 1 102 ? -9.836 5.354 8.957 1.00 96.12 102 ARG A C 1
ATOM 810 O O . ARG A 1 102 ? -10.158 5.352 10.142 1.00 96.12 102 ARG A O 1
ATOM 817 N N . GLU A 1 103 ? -10.424 6.157 8.068 1.00 95.75 103 GLU A N 1
ATOM 818 C CA . GLU A 1 103 ? -11.507 7.079 8.447 1.00 95.75 103 GLU A CA 1
AT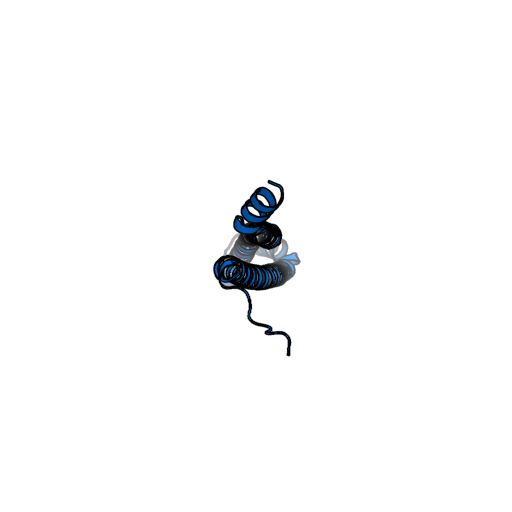OM 819 C C . GLU A 1 103 ? -12.773 6.330 8.893 1.00 95.75 103 GLU A C 1
ATOM 821 O O . GLU A 1 103 ? -13.440 6.742 9.845 1.00 95.75 103 GLU A O 1
ATOM 826 N N . ARG A 1 104 ? -13.080 5.186 8.266 1.00 94.88 104 ARG A N 1
ATOM 827 C CA . ARG A 1 104 ? -14.182 4.310 8.690 1.00 94.88 104 ARG A CA 1
ATOM 828 C C . ARG A 1 104 ? -13.960 3.762 10.102 1.00 94.88 104 ARG A C 1
ATOM 830 O O . ARG A 1 104 ? -14.873 3.825 10.926 1.00 94.88 104 ARG A O 1
ATOM 837 N N . LEU A 1 105 ? -12.764 3.245 10.386 1.00 93.62 105 LEU A N 1
ATOM 838 C CA . LEU A 1 105 ? -12.386 2.718 11.701 1.00 93.62 105 LEU A CA 1
ATOM 839 C C . LEU A 1 105 ? -12.403 3.809 12.770 1.00 93.62 105 LEU A C 1
ATOM 841 O O . LEU A 1 105 ? -12.923 3.582 13.861 1.00 93.62 105 LEU A O 1
ATOM 845 N N . LYS A 1 106 ? -11.929 5.012 12.439 1.00 92.06 106 LYS A N 1
ATOM 846 C CA . LYS A 1 106 ? -12.011 6.181 13.318 1.00 92.06 106 LYS A CA 1
ATOM 847 C C . LYS A 1 106 ? -13.459 6.504 13.693 1.00 92.06 106 LYS A C 1
ATOM 849 O O . LYS A 1 106 ? -13.769 6.606 14.876 1.00 92.06 106 LYS A O 1
ATOM 854 N N . GLY A 1 107 ? -14.365 6.557 12.714 1.00 91.38 107 GLY A N 1
ATOM 855 C CA . GLY A 1 107 ? -15.793 6.757 12.981 1.00 91.38 107 GLY A CA 1
ATOM 856 C C . GLY A 1 107 ? -16.401 5.651 13.855 1.00 91.38 107 GLY A C 1
ATOM 857 O O . GLY A 1 107 ? -17.217 5.929 14.737 1.00 91.38 107 GLY A O 1
ATOM 858 N N . ALA A 1 108 ? -15.974 4.399 13.666 1.00 89.12 108 ALA A N 1
ATOM 859 C CA . ALA A 1 108 ? -16.400 3.284 14.506 1.00 89.12 108 ALA A CA 1
ATOM 860 C C . ALA A 1 108 ? -15.868 3.405 15.949 1.00 89.12 108 ALA A C 1
ATOM 862 O O . ALA A 1 108 ? -16.633 3.200 16.892 1.00 89.12 108 ALA A O 1
ATOM 863 N N . CYS A 1 109 ? -14.601 3.786 16.139 1.00 85.56 109 CYS A N 1
ATOM 864 C CA . CYS A 1 109 ? -14.013 4.077 17.452 1.00 85.56 109 CYS A CA 1
ATOM 865 C C . CYS A 1 109 ? -14.746 5.204 18.186 1.00 85.56 109 CYS A C 1
ATOM 867 O O . CYS A 1 109 ? -15.072 5.047 19.363 1.00 85.56 109 CYS A O 1
ATOM 869 N N . ASP A 1 110 ? -15.048 6.305 17.495 1.00 84.94 110 ASP A N 1
ATOM 870 C CA . ASP A 1 110 ? -15.772 7.442 18.071 1.00 84.94 110 ASP A CA 1
ATOM 871 C C . ASP A 1 110 ? -17.189 7.031 18.503 1.00 84.94 110 ASP A C 1
ATOM 873 O O . ASP A 1 110 ? -17.660 7.416 19.577 1.00 84.94 110 ASP A O 1
ATOM 877 N N . SER A 1 111 ? -17.859 6.185 17.709 1.00 79.88 111 SER A N 1
ATOM 878 C CA . SER A 1 111 ? -19.201 5.685 18.032 1.00 79.88 111 SER A CA 1
ATOM 879 C C . SER A 1 111 ? -19.228 4.772 19.263 1.00 79.88 111 SER A C 1
ATOM 881 O O . SER A 1 111 ? -20.115 4.919 20.102 1.00 79.88 111 SER A O 1
ATOM 883 N N . THR A 1 112 ? -18.240 3.885 19.425 1.00 76.62 112 THR A N 1
ATOM 884 C CA . THR A 1 112 ? -18.153 2.986 20.588 1.00 76.62 112 THR A CA 1
ATOM 885 C C . THR A 1 112 ? -17.658 3.702 21.842 1.00 76.62 112 THR A C 1
ATOM 887 O O . THR A 1 112 ? -18.040 3.319 22.945 1.00 76.62 112 THR A O 1
ATOM 890 N N . ALA A 1 113 ? -16.867 4.770 21.694 1.00 69.38 113 ALA A N 1
ATOM 891 C CA . ALA A 1 113 ? -16.451 5.637 22.797 1.00 69.38 113 ALA A CA 1
ATOM 892 C C . ALA A 1 113 ? -17.588 6.545 23.303 1.00 69.38 113 ALA A C 1
ATOM 894 O O . ALA A 1 113 ? -17.631 6.885 24.486 1.00 69.38 113 ALA A O 1
ATOM 895 N N . THR A 1 114 ? -18.518 6.923 22.419 1.00 65.44 114 THR A N 1
ATOM 896 C CA . THR A 1 114 ? -19.605 7.872 22.716 1.00 65.44 114 THR A CA 1
ATOM 897 C C . THR A 1 114 ? -20.957 7.193 22.932 1.00 65.44 114 THR A C 1
ATOM 899 O O . THR A 1 114 ? -21.943 7.899 23.097 1.00 65.44 114 THR A O 1
ATOM 902 N N . GLU A 1 115 ? -21.057 5.858 22.947 1.00 57.94 115 GLU A N 1
ATOM 903 C CA . GLU A 1 115 ? -22.300 5.142 23.276 1.00 57.94 115 GLU A CA 1
ATOM 904 C C . GLU A 1 115 ? -22.459 4.993 24.808 1.00 57.94 115 GLU A C 1
ATOM 906 O O . GLU A 1 115 ? -21.959 4.035 25.403 1.00 57.94 115 GLU A O 1
ATOM 911 N N . PRO A 1 116 ? -23.181 5.891 25.511 1.00 52.28 116 PRO A N 1
ATOM 912 C CA . PRO A 1 116 ? -23.684 5.568 26.836 1.00 52.28 116 PRO A CA 1
ATOM 913 C C . PRO A 1 116 ? -24.696 4.421 26.697 1.00 52.28 116 PRO A C 1
ATOM 915 O O . PRO A 1 116 ? -25.503 4.435 25.759 1.00 52.28 116 PRO A O 1
ATOM 918 N N . PRO A 1 117 ? -24.736 3.458 27.638 1.00 54.59 117 PRO A N 1
ATOM 919 C CA . PRO A 1 117 ? -25.741 2.403 27.618 1.00 54.59 117 PRO A CA 1
ATOM 920 C C . PRO A 1 117 ? -27.129 3.029 27.451 1.00 54.59 117 PRO A C 1
ATOM 922 O O . PRO A 1 117 ? -27.502 3.925 28.209 1.00 54.59 117 PRO A O 1
ATOM 925 N N . ARG A 1 118 ? -27.929 2.593 26.474 1.00 53.50 118 ARG A N 1
ATOM 926 C CA . ARG A 1 118 ? -29.315 3.091 26.310 1.00 53.50 118 ARG A CA 1
ATOM 927 C C . ARG A 1 118 ? -30.129 2.934 27.606 1.00 53.50 118 ARG A C 1
ATOM 929 O O . ARG A 1 118 ? -31.007 3.746 27.901 1.00 53.50 118 ARG A O 1
ATOM 936 N N . GLU A 1 119 ? -29.766 1.933 28.406 1.00 51.97 119 GLU A N 1
ATOM 937 C CA . GLU A 1 119 ? -30.280 1.675 29.750 1.00 51.97 119 GLU A CA 1
ATOM 938 C C . GLU A 1 119 ? -29.924 2.783 30.759 1.00 51.97 119 GLU A C 1
ATOM 940 O O . GLU A 1 119 ? -30.746 3.122 31.602 1.00 51.97 119 GLU A O 1
ATOM 945 N N . SER A 1 120 ? -28.753 3.422 30.639 1.00 54.59 120 SER A N 1
ATOM 946 C CA . SER A 1 120 ? -28.332 4.554 31.485 1.00 54.59 120 SER A CA 1
ATOM 947 C C . SER A 1 120 ? -29.280 5.750 31.336 1.00 54.59 120 SER A C 1
ATOM 949 O O . SER A 1 120 ? -29.733 6.313 32.334 1.00 54.59 120 SER A O 1
ATOM 951 N N . TRP A 1 121 ? -29.690 6.085 30.107 1.00 53.84 121 TRP A N 1
ATOM 952 C CA . TRP A 1 121 ? -30.669 7.153 29.872 1.00 53.84 121 TRP A CA 1
ATOM 953 C C . TRP A 1 121 ? -32.069 6.789 30.371 1.00 53.84 121 TRP A C 1
ATOM 955 O O . TRP A 1 121 ? -32.745 7.627 30.974 1.00 53.84 121 TRP A O 1
ATOM 965 N N . ARG A 1 122 ? -32.499 5.533 30.179 1.00 52.28 122 ARG A N 1
ATOM 966 C CA . ARG A 1 122 ? -33.778 5.037 30.713 1.00 52.28 122 ARG A CA 1
ATOM 967 C C . ARG A 1 122 ? -33.806 5.078 32.240 1.00 52.28 122 ARG A C 1
ATOM 969 O O . ARG A 1 122 ? -34.755 5.626 32.799 1.00 52.28 122 ARG A O 1
ATOM 976 N N . LEU A 1 123 ? -32.753 4.615 32.911 1.00 54.69 123 LEU A N 1
ATOM 977 C CA . LEU A 1 123 ? -32.629 4.647 34.371 1.00 54.69 123 LEU A CA 1
ATOM 978 C C . LEU A 1 123 ? -32.594 6.082 34.915 1.00 54.69 123 LEU A C 1
ATOM 980 O O . LEU A 1 123 ? -33.278 6.382 35.891 1.00 54.69 123 LEU A O 1
ATOM 984 N N . ASN A 1 124 ? -31.885 7.005 34.257 1.00 55.06 124 ASN A N 1
ATOM 985 C CA . ASN A 1 124 ? -31.839 8.406 34.688 1.00 55.06 124 ASN A CA 1
ATOM 986 C C . ASN A 1 124 ? -33.190 9.131 34.486 1.00 55.06 124 ASN A C 1
ATOM 988 O O . ASN A 1 124 ? -33.536 10.027 35.253 1.00 55.06 124 ASN A O 1
ATOM 992 N N . SER A 1 125 ? -33.991 8.711 33.496 1.00 50.84 125 SER A N 1
ATOM 993 C CA . SER A 1 125 ? -35.361 9.209 33.276 1.00 50.84 125 SER A CA 1
ATOM 994 C C . SER A 1 125 ? -36.411 8.622 34.234 1.00 50.84 125 SER A C 1
ATOM 996 O O . SER A 1 125 ? -37.454 9.237 34.460 1.00 50.84 125 SER A O 1
ATOM 998 N N . LEU A 1 126 ? -36.146 7.439 34.800 1.00 50.16 126 LEU A N 1
ATOM 999 C CA . LEU A 1 126 ? -36.987 6.795 35.815 1.00 50.16 126 LEU A CA 1
ATOM 1000 C C . LEU A 1 126 ? -36.647 7.284 37.229 1.00 50.16 126 LEU A C 1
ATOM 1002 O O . LEU A 1 126 ? -37.536 7.376 38.060 1.00 50.16 126 LEU A O 1
ATOM 1006 N N . ARG A 1 127 ? -35.389 7.663 37.486 1.00 49.75 127 ARG A N 1
ATOM 1007 C CA . ARG A 1 127 ? -34.927 8.198 38.780 1.00 49.75 127 ARG A CA 1
ATOM 1008 C C . ARG A 1 127 ? -35.317 9.664 39.028 1.00 49.75 127 ARG A C 1
ATOM 1010 O O . ARG A 1 127 ? -35.243 10.128 40.159 1.00 49.75 127 ARG A O 1
ATOM 1017 N N . LYS A 1 128 ? -35.686 10.404 37.977 1.00 50.00 128 LYS A N 1
ATOM 1018 C CA . LYS A 1 128 ? -36.153 11.803 38.049 1.00 50.00 128 LYS A CA 1
ATOM 1019 C C . LYS A 1 128 ? -37.685 11.943 38.107 1.00 50.00 128 LYS A C 1
ATOM 1021 O O . LYS A 1 128 ? -38.176 13.064 37.993 1.00 50.00 128 LYS A O 1
ATOM 1026 N N . ARG A 1 129 ? -38.420 10.836 38.238 1.00 44.88 129 ARG A N 1
ATOM 1027 C CA . ARG A 1 129 ? -39.873 10.814 38.446 1.00 44.88 129 ARG A CA 1
ATOM 1028 C C . ARG A 1 129 ? -40.215 10.389 39.862 1.00 44.88 129 ARG A C 1
ATOM 1030 O O . ARG A 1 129 ? -39.443 9.582 40.419 1.00 44.88 129 ARG A O 1
#

Organism: Escherichia coli (NCBI:txid562)

pLDDT: mean 84.89, std 15.39, range [41.41, 98.0]

Foldseek 3Di:
DPDPDDDPVCVVQVVLLVVLVVQLVVLVVVLVVLVVVLVVLVVVLVVLVVVQVPLPVVLVVVCVVVVNDQDPVSVVSVVVNVVSVVSNVVSVVVNVVSVVSNVVSVVSNVCSVPDRPPVVVVVVVVVVD